Protein AF-A0A1W9WZA9-F1 (afdb_monomer)

Solvent-accessible surface area (backbone atoms only — not comparable to full-atom values): 8908 Å² total; per-residue (Å²): 136,59,70,65,60,46,56,44,70,38,41,65,62,46,29,65,59,50,34,71,49,73,42,34,37,74,93,36,61,73,52,20,53,50,41,26,72,76,67,46,24,46,39,35,29,27,61,55,37,44,54,82,46,71,48,58,26,30,44,38,40,33,43,36,60,58,63,86,88,43,93,63,51,22,38,37,39,34,43,42,34,22,56,59,16,74,48,33,70,61,51,55,54,51,42,69,77,49,41,72,75,48,71,78,44,76,54,49,48,76,47,83,50,97,66,24,40,38,47,36,39,37,46,56,53,74,80,38,71,85,45,95,50,43,61,59,54,50,35,51,51,50,55,55,49,52,50,49,57,46,51,50,52,74,73,42,65,89,57,45,62,48,47,60,132

Sequence (165 aa):
MKMDDCLDSVAAQFTMLFGYPSQGAPKKTLERLKLLVELNSYRMMKQDILSGGGGWSEITLCFDYEKLTGTSTHLAVWYWCDRAHNQYELLRDIFRQKKHIFSIQQGFLFEERPIGLRIIIQKPLTAFEKEPNQLQAIHDWFVKTLKVFRKFANKTPELNWNIPH

Nearest PDB structures (foldseek):
  8b9e-assembly1_A  TM=3.703E-01  e=1.520E-01  Homo sapiens
  5i4n-assembly1_A  TM=3.886E-01  e=1.963E-01  Homo sapiens
  6g3c-assembly2_B  TM=3.215E-01  e=6.602E-01  Homo sapiens

pLDDT: mean 93.65, std 6.95, range [57.53, 98.56]

Secondary structure (DSSP, 8-state):
--HHHHHHHTHHHHHHHH-S-SBS-TT-HHHHHHHHHHHSEEEEEEE--BSS-SS-EEEEEEEE--TTS-SS-EEEEEEEEETTSTTHHHHHHHHHHHTHHHHTSTTEEEEEETTEEEEEEEEEGGGGTT-TTHHHHHHHHHHHHHHHHHHHHHT-GGG-B-S--

Structure (mmCIF, N/CA/C/O backbone):
data_AF-A0A1W9WZA9-F1
#
_entry.id   AF-A0A1W9WZA9-F1
#
loop_
_atom_site.group_PDB
_atom_site.id
_atom_site.type_symbol
_atom_site.label_atom_id
_atom_site.label_alt_id
_atom_site.label_comp_id
_atom_site.label_asym_id
_atom_site.label_entity_id
_atom_site.label_seq_id
_atom_site.pdbx_PDB_ins_code
_atom_site.Cartn_x
_atom_site.Cartn_y
_atom_site.Cartn_z
_atom_site.occupancy
_atom_site.B_iso_or_equiv
_atom_site.auth_seq_id
_atom_site.auth_comp_id
_atom_site.auth_asym_id
_atom_site.auth_atom_id
_atom_site.pdbx_PDB_model_num
ATOM 1 N N . MET A 1 1 ? -11.438 3.083 18.723 1.00 63.56 1 MET A N 1
ATOM 2 C CA . MET A 1 1 ? -10.391 2.247 18.097 1.00 63.56 1 MET A CA 1
ATOM 3 C C . MET A 1 1 ? -9.211 3.140 17.746 1.00 63.56 1 MET A C 1
ATOM 5 O O . MET A 1 1 ? -9.451 4.197 17.172 1.00 63.56 1 MET A O 1
ATOM 9 N N . LYS A 1 2 ? -7.980 2.794 18.137 1.00 86.50 2 LYS A N 1
ATOM 10 C CA . LYS A 1 2 ? -6.802 3.614 17.814 1.00 86.50 2 LYS A CA 1
ATOM 11 C C . LYS A 1 2 ? -6.211 3.145 16.486 1.00 86.50 2 LYS A C 1
ATOM 13 O O . LYS A 1 2 ? -6.060 1.948 16.276 1.00 86.50 2 LYS A O 1
ATOM 18 N N . MET A 1 3 ? -5.888 4.080 15.595 1.00 90.88 3 MET A N 1
ATOM 19 C CA . MET A 1 3 ? -5.322 3.755 14.278 1.00 90.88 3 MET A CA 1
ATOM 20 C C . MET A 1 3 ? -3.967 3.051 14.388 1.00 90.88 3 MET A C 1
ATOM 22 O O . MET A 1 3 ? -3.690 2.161 13.589 1.00 90.88 3 MET A O 1
ATOM 26 N N . ASP A 1 4 ? -3.169 3.399 15.404 1.00 92.69 4 ASP A N 1
ATOM 27 C CA . ASP A 1 4 ? -1.932 2.690 15.741 1.00 92.69 4 ASP A CA 1
ATOM 28 C C . ASP A 1 4 ? -2.178 1.199 15.981 1.00 92.69 4 ASP A C 1
ATOM 30 O O . ASP A 1 4 ? -1.515 0.381 15.354 1.00 92.69 4 ASP A O 1
ATOM 34 N N . ASP A 1 5 ? -3.170 0.843 16.807 1.00 93.00 5 ASP A N 1
ATOM 35 C CA . ASP A 1 5 ? -3.491 -0.557 17.108 1.00 93.00 5 ASP A CA 1
ATOM 36 C C . ASP A 1 5 ? -3.860 -1.321 15.825 1.00 93.00 5 ASP A C 1
ATOM 38 O O . ASP A 1 5 ? -3.426 -2.456 15.627 1.00 93.00 5 ASP A O 1
ATOM 42 N N . CYS A 1 6 ? -4.606 -0.689 14.910 1.00 93.50 6 CYS A N 1
ATOM 43 C CA . CYS A 1 6 ? -4.957 -1.293 13.625 1.00 93.50 6 CYS A CA 1
ATOM 44 C C . CYS A 1 6 ? -3.725 -1.543 12.750 1.00 93.50 6 CYS A C 1
ATOM 46 O O . CYS A 1 6 ? -3.543 -2.660 12.266 1.00 93.50 6 CYS A O 1
ATOM 48 N N . LEU A 1 7 ? -2.878 -0.529 12.540 1.00 94.81 7 LEU A N 1
ATOM 49 C CA . LEU A 1 7 ? -1.710 -0.662 11.662 1.00 94.81 7 LEU A CA 1
ATOM 50 C C . LEU A 1 7 ? -0.645 -1.589 12.262 1.00 94.81 7 LEU A C 1
ATOM 52 O O . LEU A 1 7 ? -0.038 -2.383 11.542 1.00 94.81 7 LEU A O 1
ATOM 56 N N . ASP A 1 8 ? -0.450 -1.533 13.577 1.00 95.44 8 ASP A N 1
ATOM 57 C CA . ASP A 1 8 ? 0.512 -2.381 14.278 1.00 95.44 8 ASP A CA 1
ATOM 58 C C . ASP A 1 8 ? 0.049 -3.841 14.308 1.00 95.44 8 ASP A C 1
ATOM 60 O O . ASP A 1 8 ? 0.883 -4.737 14.162 1.00 95.44 8 ASP A O 1
ATOM 64 N N . SER A 1 9 ? -1.265 -4.099 14.394 1.00 95.44 9 SER A N 1
ATOM 65 C CA . SER A 1 9 ? -1.806 -5.467 14.350 1.00 95.44 9 SER A CA 1
ATOM 66 C C . SER A 1 9 ? -1.476 -6.203 13.047 1.00 95.44 9 SER A C 1
ATOM 68 O O . SER A 1 9 ? -1.283 -7.416 13.059 1.00 95.44 9 SER A O 1
ATOM 70 N N . VAL A 1 10 ? -1.354 -5.485 11.924 1.00 96.75 10 VAL A N 1
ATOM 71 C CA . VAL A 1 10 ? -1.087 -6.074 10.597 1.00 96.75 10 VAL A CA 1
ATOM 72 C C . VAL A 1 10 ? 0.389 -6.032 10.200 1.00 96.75 10 VAL A C 1
ATOM 74 O O . VAL A 1 10 ? 0.768 -6.567 9.156 1.00 96.75 10 VAL A O 1
ATOM 77 N N . ALA A 1 11 ? 1.248 -5.420 11.016 1.00 96.56 11 ALA A N 1
AT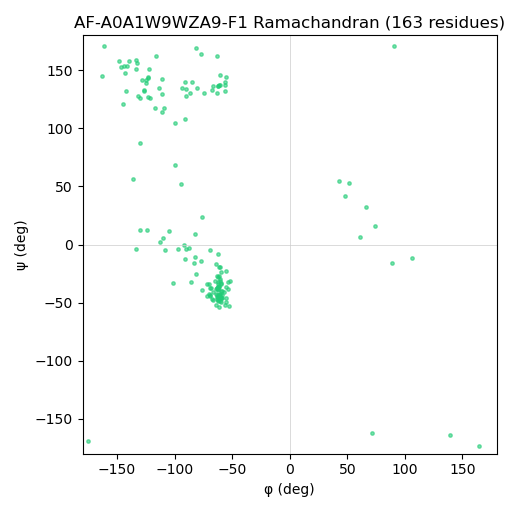OM 78 C CA . ALA A 1 11 ? 2.639 -5.159 10.664 1.00 96.56 11 ALA A CA 1
ATOM 79 C C . ALA A 1 11 ? 3.474 -6.419 10.424 1.00 96.56 11 ALA A C 1
ATOM 81 O O . ALA A 1 11 ? 4.305 -6.441 9.514 1.00 96.56 11 ALA A O 1
ATOM 82 N N . ALA A 1 12 ? 3.240 -7.478 11.203 1.00 97.12 12 ALA A N 1
ATOM 83 C CA . ALA A 1 12 ? 3.916 -8.758 11.007 1.00 97.12 12 ALA A CA 1
ATOM 84 C C . ALA A 1 12 ? 3.565 -9.361 9.638 1.00 97.12 12 ALA A C 1
ATOM 86 O O . ALA A 1 12 ? 4.449 -9.761 8.880 1.00 97.12 12 ALA A O 1
ATOM 87 N N . GLN A 1 13 ? 2.278 -9.344 9.278 1.00 98.25 13 GLN A N 1
ATOM 88 C CA . GLN A 1 13 ? 1.807 -9.843 7.990 1.00 98.25 13 GLN A CA 1
ATOM 89 C C . GLN A 1 13 ? 2.317 -8.985 6.827 1.00 98.25 13 GLN A C 1
ATOM 91 O O . GLN A 1 13 ? 2.717 -9.530 5.799 1.00 98.25 13 GLN A O 1
ATOM 96 N N . PHE A 1 14 ? 2.327 -7.660 6.979 1.00 98.19 14 PHE A N 1
ATOM 97 C CA . PHE A 1 14 ? 2.903 -6.756 5.987 1.00 98.19 14 PHE A CA 1
ATOM 98 C C . PHE A 1 14 ? 4.389 -7.053 5.763 1.00 98.19 14 PHE A C 1
ATOM 100 O O . PHE A 1 14 ? 4.805 -7.262 4.625 1.00 98.19 14 PHE A O 1
ATOM 107 N N . THR A 1 15 ? 5.155 -7.165 6.853 1.00 97.75 15 THR A N 1
ATOM 108 C CA . THR A 1 15 ? 6.596 -7.450 6.822 1.00 97.75 15 THR A CA 1
ATOM 109 C C . THR A 1 15 ? 6.889 -8.772 6.126 1.00 97.75 15 THR A C 1
ATOM 111 O O . THR A 1 15 ? 7.772 -8.837 5.277 1.00 97.75 15 THR A O 1
ATOM 114 N N . MET A 1 16 ? 6.113 -9.815 6.422 1.00 98.06 16 MET A N 1
ATOM 115 C CA . MET A 1 16 ? 6.263 -11.116 5.772 1.00 98.06 16 MET A CA 1
ATOM 116 C C . MET A 1 16 ? 5.981 -11.057 4.262 1.00 98.06 16 MET A C 1
ATOM 118 O O . MET A 1 16 ? 6.645 -11.738 3.489 1.00 98.06 16 MET A O 1
ATOM 122 N N . LEU A 1 17 ? 4.998 -10.261 3.824 1.00 98.25 17 LEU A N 1
ATOM 123 C CA . LEU A 1 17 ? 4.585 -10.216 2.415 1.00 98.25 17 LEU A CA 1
ATOM 124 C C . LEU A 1 17 ? 5.408 -9.248 1.555 1.00 98.25 17 LEU A C 1
ATOM 126 O O . LEU A 1 17 ? 5.573 -9.502 0.361 1.00 98.25 17 LEU A O 1
ATOM 130 N N . PHE A 1 18 ? 5.882 -8.142 2.127 1.00 97.94 18 PHE A N 1
ATOM 131 C CA . PHE A 1 18 ? 6.473 -7.025 1.379 1.00 97.94 18 PHE A CA 1
ATOM 132 C C . PHE A 1 18 ? 7.796 -6.510 1.957 1.00 97.94 18 PHE A C 1
ATOM 134 O O . PHE A 1 18 ? 8.445 -5.673 1.335 1.00 97.94 18 PHE A O 1
ATOM 141 N N . GLY A 1 19 ? 8.241 -7.040 3.097 1.00 97.38 19 GLY A N 1
ATOM 142 C CA . GLY A 1 19 ? 9.421 -6.562 3.813 1.00 97.38 19 GLY A CA 1
ATOM 143 C C . GLY A 1 19 ? 9.081 -5.481 4.838 1.00 97.38 19 GLY A C 1
ATOM 144 O O . GLY A 1 19 ? 7.950 -4.997 4.917 1.00 97.38 19 GLY A O 1
ATOM 145 N N . TYR A 1 20 ? 10.065 -5.129 5.667 1.00 96.38 20 TYR A N 1
ATOM 146 C CA . TYR A 1 20 ? 9.857 -4.178 6.759 1.00 96.38 20 TYR A CA 1
ATOM 147 C C . TYR A 1 20 ? 9.451 -2.793 6.216 1.00 96.38 20 TYR A C 1
ATOM 149 O O . TYR A 1 20 ? 10.066 -2.340 5.247 1.00 96.38 20 TYR A O 1
ATOM 157 N N . PRO A 1 21 ? 8.452 -2.111 6.809 1.00 96.69 21 PRO A N 1
ATOM 158 C CA . PRO A 1 21 ? 8.046 -0.778 6.371 1.00 96.69 21 PRO A CA 1
ATOM 159 C C . PRO A 1 21 ? 9.218 0.205 6.386 1.00 96.69 21 PRO A C 1
ATOM 161 O O . PRO A 1 21 ? 9.938 0.299 7.379 1.00 96.69 21 PRO A O 1
ATOM 164 N N . SER A 1 22 ? 9.390 0.961 5.304 1.00 95.31 22 SER A N 1
ATOM 165 C CA . SER A 1 22 ? 10.402 2.019 5.238 1.00 95.31 22 SER A CA 1
ATOM 166 C C . SER A 1 22 ? 9.930 3.309 5.907 1.00 95.31 22 SER A C 1
ATOM 168 O O . SER A 1 22 ? 10.765 4.078 6.369 1.00 95.31 22 SER A O 1
ATOM 170 N N . GLN A 1 23 ? 8.612 3.534 5.988 1.00 93.69 23 GLN A N 1
ATOM 171 C CA . GLN A 1 23 ? 8.013 4.653 6.718 1.00 93.69 23 GLN A CA 1
ATOM 172 C C . GLN A 1 23 ? 6.696 4.244 7.387 1.00 93.69 23 GLN A C 1
ATOM 174 O O . GLN A 1 23 ? 5.989 3.334 6.937 1.00 93.69 23 GLN A O 1
ATOM 179 N N . GLY A 1 24 ? 6.346 4.942 8.465 1.00 91.62 24 GLY A N 1
ATOM 180 C CA . GLY A 1 24 ? 5.156 4.663 9.262 1.00 91.62 24 GLY A CA 1
ATOM 181 C C . GLY A 1 24 ? 5.248 3.315 9.975 1.00 91.62 24 GLY A C 1
ATOM 182 O O . GLY A 1 24 ? 4.235 2.626 10.140 1.00 91.62 24 GLY A O 1
ATOM 183 N N . ALA A 1 25 ? 6.465 2.917 10.355 1.00 91.88 25 ALA A N 1
ATOM 184 C CA . ALA A 1 25 ? 6.742 1.616 10.952 1.00 91.88 25 ALA A CA 1
ATOM 185 C C . ALA A 1 25 ? 6.023 1.431 12.310 1.00 91.88 25 ALA A C 1
ATOM 187 O O . ALA A 1 25 ? 5.584 2.407 12.931 1.00 91.88 25 ALA A O 1
ATOM 188 N N . PRO A 1 26 ? 5.882 0.187 12.803 1.00 91.19 26 PRO A N 1
ATOM 189 C CA . PRO A 1 26 ? 5.169 -0.085 14.047 1.00 91.19 26 PRO A CA 1
ATOM 190 C C . PRO A 1 26 ? 5.738 0.690 15.227 1.00 91.19 26 PRO A C 1
ATOM 192 O O . PRO A 1 26 ? 6.958 0.824 15.354 1.00 91.19 26 PRO A O 1
ATOM 195 N N . LYS A 1 27 ? 4.858 1.195 16.099 1.00 88.75 27 LYS A N 1
ATOM 196 C CA . LYS A 1 27 ? 5.222 2.042 17.251 1.00 88.75 27 LYS A CA 1
ATOM 197 C C . LYS A 1 27 ? 5.915 3.375 16.895 1.00 88.75 27 LYS A C 1
ATOM 199 O O . LYS A 1 27 ? 6.340 4.093 17.800 1.00 88.75 27 LYS A O 1
ATOM 204 N N . LYS A 1 28 ? 6.029 3.755 15.612 1.00 90.88 28 LYS A N 1
ATOM 205 C CA . LYS A 1 28 ? 6.560 5.061 15.158 1.00 90.88 28 LYS A CA 1
ATOM 206 C C . LYS A 1 28 ? 5.435 6.076 14.916 1.00 90.88 28 LYS A C 1
ATOM 208 O O . LYS A 1 28 ? 5.369 6.717 13.871 1.00 90.88 28 LYS A O 1
ATOM 213 N N . THR A 1 29 ? 4.560 6.268 15.902 1.00 89.31 29 THR A N 1
ATOM 214 C CA . T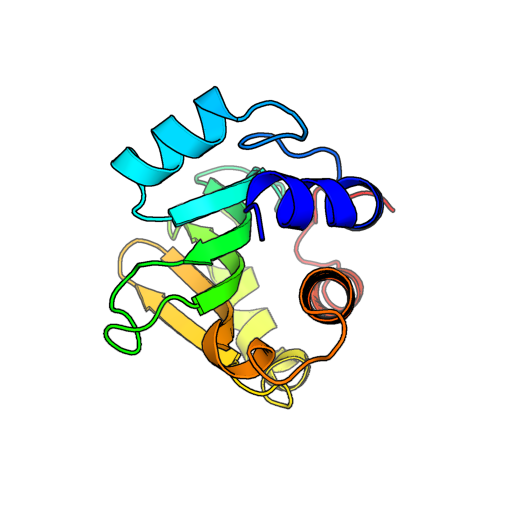HR A 1 29 ? 3.375 7.142 15.798 1.00 89.31 29 THR A CA 1
ATOM 215 C C . THR A 1 29 ? 3.703 8.567 15.338 1.00 89.31 29 THR A C 1
ATOM 217 O O . THR A 1 29 ? 2.979 9.125 14.520 1.00 89.31 29 THR A O 1
ATOM 220 N N . LEU A 1 30 ? 4.819 9.151 15.792 1.00 92.56 30 LEU A N 1
ATOM 221 C CA . LEU A 1 30 ? 5.234 10.497 15.369 1.00 92.56 30 LEU A CA 1
ATOM 222 C C . LEU A 1 30 ? 5.506 10.595 13.862 1.00 92.56 30 LEU A C 1
ATOM 224 O O . LEU A 1 30 ? 5.201 11.616 13.257 1.00 92.56 30 LEU A O 1
ATOM 228 N N . GLU A 1 31 ? 6.063 9.550 13.252 1.00 92.50 31 GLU A N 1
ATOM 229 C CA . GLU A 1 31 ? 6.290 9.516 11.805 1.00 92.50 31 GLU A CA 1
ATOM 230 C C . GLU A 1 31 ? 4.959 9.433 11.054 1.00 92.50 31 GLU A C 1
ATOM 232 O O . GLU A 1 31 ? 4.720 10.203 10.130 1.00 92.50 31 GLU A O 1
ATOM 237 N N . ARG A 1 32 ? 4.035 8.587 11.522 1.00 91.69 32 ARG A N 1
ATOM 238 C CA . ARG A 1 32 ? 2.688 8.481 10.940 1.00 91.69 32 ARG A CA 1
ATOM 239 C C . ARG A 1 32 ? 1.900 9.788 11.032 1.00 91.69 32 ARG A C 1
ATOM 241 O O . ARG A 1 32 ? 1.163 10.116 10.109 1.00 91.69 32 ARG A O 1
ATOM 248 N N . LEU A 1 33 ? 2.066 10.546 12.118 1.00 92.19 33 LEU A N 1
ATOM 249 C CA . LEU A 1 33 ? 1.456 11.871 12.272 1.00 92.19 33 LEU A CA 1
ATOM 250 C C . LEU A 1 33 ? 2.051 12.907 11.310 1.00 92.19 33 LEU A C 1
ATOM 252 O O . LEU A 1 33 ? 1.302 13.724 10.783 1.00 92.19 33 LEU A O 1
ATOM 256 N N . LYS A 1 34 ? 3.362 12.867 11.040 1.00 91.88 34 LYS A N 1
ATOM 257 C CA . LYS A 1 34 ? 3.974 13.725 10.010 1.00 91.88 34 LYS A CA 1
ATOM 258 C C . LYS A 1 34 ? 3.397 13.415 8.629 1.00 91.88 34 LYS A C 1
ATOM 260 O O . LYS A 1 34 ? 2.911 14.318 7.957 1.00 91.88 34 LYS A O 1
ATOM 265 N N . LEU A 1 35 ? 3.332 12.132 8.269 1.00 87.75 35 LEU A N 1
ATOM 266 C CA . LEU A 1 35 ? 2.745 11.681 7.003 1.00 87.75 35 LEU A CA 1
ATOM 267 C C . LEU A 1 35 ? 1.255 12.027 6.883 1.00 87.75 35 LEU A C 1
ATOM 269 O O . LEU A 1 35 ? 0.784 12.315 5.787 1.00 87.75 35 LEU A O 1
ATOM 273 N N . LEU A 1 36 ? 0.513 12.041 7.995 1.00 89.50 36 LEU A N 1
ATOM 274 C CA . LEU A 1 36 ? -0.875 12.504 8.010 1.00 89.50 36 LEU A CA 1
ATOM 275 C C . LEU A 1 36 ? -0.991 13.964 7.570 1.00 89.50 36 LEU A C 1
ATOM 277 O O . LEU A 1 36 ? -1.879 14.281 6.785 1.00 89.50 36 LEU A O 1
ATOM 281 N N . VAL A 1 37 ? -0.096 14.831 8.042 1.00 88.00 37 VAL A N 1
ATOM 282 C CA . VAL A 1 37 ? -0.078 16.250 7.658 1.00 88.00 37 VAL A CA 1
ATOM 283 C C . VAL A 1 37 ? 0.371 16.424 6.207 1.00 88.00 37 VAL A C 1
ATOM 285 O O . VAL A 1 37 ? -0.224 17.209 5.475 1.00 88.00 37 VAL A O 1
ATOM 288 N N . GLU A 1 38 ? 1.394 15.685 5.783 1.00 88.38 38 GLU A N 1
ATOM 289 C CA . GLU A 1 38 ? 2.002 15.831 4.454 1.00 88.38 38 GLU A CA 1
ATOM 290 C C . GLU A 1 38 ? 1.154 15.219 3.334 1.00 88.38 38 GLU A C 1
ATOM 292 O O . GLU A 1 38 ? 1.058 15.776 2.243 1.00 88.38 38 GLU A O 1
ATOM 297 N N . LEU A 1 39 ? 0.541 14.066 3.600 1.00 86.38 39 LEU A N 1
ATOM 298 C CA . LEU A 1 39 ? -0.073 13.204 2.588 1.00 86.38 39 LEU A CA 1
ATOM 299 C C . LEU A 1 39 ? -1.549 12.914 2.877 1.00 86.38 39 LEU A C 1
ATOM 301 O O . LEU A 1 39 ? -2.108 11.974 2.313 1.00 86.38 39 LEU A O 1
ATOM 305 N N . ASN A 1 40 ? -2.156 13.653 3.811 1.00 89.81 40 ASN A N 1
ATOM 306 C CA . ASN A 1 40 ? -3.565 13.544 4.197 1.00 89.81 40 ASN A CA 1
ATOM 307 C C . ASN A 1 40 ? -4.025 12.094 4.451 1.00 89.81 40 ASN A C 1
ATOM 309 O O . ASN A 1 40 ? -5.091 11.656 4.018 1.00 89.81 40 ASN A O 1
ATOM 313 N N . SER A 1 41 ? -3.181 11.309 5.121 1.00 91.31 41 SER A N 1
ATOM 314 C CA . SER A 1 41 ? -3.458 9.895 5.401 1.00 91.31 41 SER A CA 1
ATOM 315 C C . SER A 1 41 ? -2.562 9.349 6.506 1.00 91.31 41 SER A C 1
ATOM 317 O O . SER A 1 41 ? -1.383 9.685 6.616 1.00 91.31 41 SER A O 1
ATOM 319 N N . TYR A 1 42 ? -3.116 8.449 7.303 1.00 94.50 42 TYR A N 1
ATOM 320 C CA . TYR A 1 42 ? -2.399 7.798 8.386 1.00 94.50 42 TYR A CA 1
ATOM 321 C C . TYR A 1 42 ? -1.938 6.414 7.924 1.00 94.50 42 TYR A C 1
ATOM 323 O O . TYR A 1 42 ? -2.762 5.508 7.776 1.00 94.50 42 TYR A O 1
ATOM 331 N N . ARG A 1 43 ? -0.642 6.260 7.616 1.00 95.44 43 ARG A N 1
ATOM 332 C CA . ARG A 1 43 ? -0.149 5.165 6.760 1.00 95.44 43 ARG A CA 1
ATOM 333 C C . ARG A 1 43 ? 1.081 4.423 7.286 1.00 95.44 43 ARG A C 1
ATOM 335 O O . ARG A 1 43 ? 1.861 4.959 8.067 1.00 95.44 43 ARG A O 1
ATOM 342 N N . MET A 1 44 ? 1.251 3.203 6.787 1.00 96.81 44 MET A N 1
ATOM 343 C CA . MET A 1 44 ? 2.468 2.393 6.845 1.00 96.81 44 MET A CA 1
ATOM 344 C C . MET A 1 44 ? 2.813 1.964 5.414 1.00 96.81 44 MET A C 1
ATOM 346 O O . MET A 1 44 ? 1.928 1.510 4.684 1.00 96.81 44 MET A O 1
ATOM 350 N N . MET A 1 45 ? 4.071 2.124 5.001 1.00 96.69 45 MET A N 1
ATOM 351 C CA . MET A 1 45 ? 4.478 1.886 3.612 1.00 96.69 45 MET A CA 1
ATOM 352 C C . MET A 1 45 ? 5.851 1.227 3.494 1.00 96.69 45 MET A C 1
ATOM 354 O O . MET A 1 45 ? 6.728 1.410 4.342 1.00 96.69 45 MET A O 1
ATOM 358 N N . LYS A 1 46 ? 6.049 0.501 2.395 1.00 97.44 46 LYS A N 1
ATOM 359 C CA . LYS A 1 46 ? 7.357 0.050 1.912 1.00 97.44 46 LYS A CA 1
ATOM 360 C C . LYS A 1 46 ? 7.592 0.694 0.555 1.00 97.44 46 LYS A C 1
ATOM 362 O O . LYS A 1 46 ? 6.847 0.432 -0.386 1.00 97.44 46 LYS A O 1
ATOM 367 N N . GLN A 1 47 ? 8.630 1.516 0.480 1.00 96.19 47 GLN A N 1
ATOM 368 C CA . GLN A 1 47 ? 9.144 2.097 -0.760 1.00 96.19 47 GLN A CA 1
ATOM 369 C C . GLN A 1 47 ? 10.043 1.092 -1.491 1.00 96.19 47 GLN A C 1
ATOM 371 O O . GLN A 1 47 ? 10.404 0.060 -0.927 1.00 96.19 47 GLN A O 1
ATOM 376 N N . ASP A 1 48 ? 10.408 1.387 -2.732 1.00 95.12 48 ASP A N 1
ATOM 377 C CA . ASP A 1 48 ? 11.276 0.582 -3.593 1.00 95.12 48 ASP A CA 1
ATOM 378 C C . ASP A 1 48 ? 10.814 -0.874 -3.678 1.00 95.12 48 ASP A C 1
ATOM 380 O O . ASP A 1 48 ? 11.565 -1.795 -3.356 1.00 95.12 48 ASP A O 1
ATOM 384 N N . ILE A 1 49 ? 9.543 -1.088 -4.028 1.00 97.12 49 ILE A N 1
ATOM 385 C CA . ILE A 1 49 ? 8.976 -2.434 -4.236 1.00 97.12 49 ILE A CA 1
ATOM 386 C C . ILE A 1 49 ? 9.262 -2.990 -5.633 1.00 97.12 49 ILE A C 1
ATOM 388 O O . ILE A 1 49 ? 9.123 -4.193 -5.844 1.00 97.12 49 ILE A O 1
ATOM 392 N N . LEU A 1 50 ? 9.661 -2.134 -6.574 1.00 96.94 50 LEU A N 1
ATOM 393 C CA . LEU A 1 50 ? 10.132 -2.492 -7.907 1.00 96.94 50 LEU A CA 1
ATOM 394 C C . LEU A 1 50 ? 11.614 -2.136 -8.016 1.00 96.94 50 LEU A C 1
ATOM 396 O O . LEU A 1 50 ? 12.026 -1.044 -7.631 1.00 96.94 50 LEU A O 1
ATOM 400 N N . SER A 1 51 ? 12.418 -3.045 -8.561 1.00 92.38 51 SER A N 1
ATOM 401 C CA . SER A 1 51 ? 13.847 -2.795 -8.790 1.00 92.38 51 SER A CA 1
ATOM 402 C C . SER A 1 51 ? 14.070 -1.911 -10.028 1.00 92.38 51 SER A C 1
ATOM 404 O O . SER A 1 51 ? 13.190 -1.772 -10.871 1.00 92.38 51 SER A O 1
ATOM 406 N N . GLY A 1 52 ? 15.258 -1.331 -10.196 1.00 82.44 52 GLY A N 1
ATOM 407 C CA . GLY A 1 52 ? 15.651 -0.661 -11.447 1.00 82.44 52 GLY A CA 1
ATOM 408 C C . GLY A 1 52 ? 15.675 0.870 -11.418 1.00 82.44 52 GLY A C 1
ATOM 409 O O . GLY A 1 52 ? 16.270 1.454 -12.318 1.00 82.44 52 GLY A O 1
ATOM 41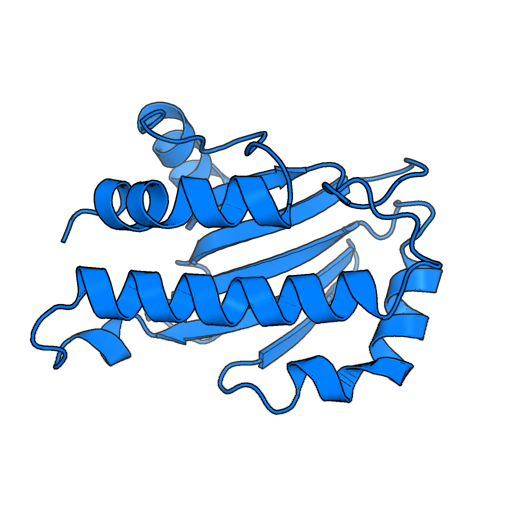0 N N . GLY A 1 53 ? 15.129 1.520 -10.386 1.00 86.12 53 GLY A N 1
ATOM 411 C CA . GLY A 1 53 ? 15.305 2.959 -10.136 1.00 86.12 53 GLY A CA 1
ATOM 412 C C . GLY A 1 53 ? 14.578 3.897 -11.114 1.00 86.12 53 GLY A C 1
ATOM 413 O O . GLY A 1 53 ? 13.643 3.500 -11.810 1.00 86.12 53 GLY A O 1
ATOM 414 N N . GLY A 1 54 ? 15.001 5.167 -11.138 1.00 86.31 54 GLY A N 1
ATOM 415 C CA . GLY A 1 54 ? 14.444 6.236 -11.990 1.00 86.31 54 GLY A CA 1
ATOM 416 C C . GLY A 1 54 ? 13.262 7.007 -11.382 1.00 86.31 54 GLY A C 1
ATOM 417 O O . GLY A 1 54 ? 12.959 8.112 -11.818 1.00 86.31 54 GLY A O 1
ATOM 418 N N . GLY A 1 55 ? 12.634 6.474 -10.334 1.00 91.56 55 GLY A N 1
ATOM 419 C CA . GLY A 1 55 ? 11.516 7.098 -9.62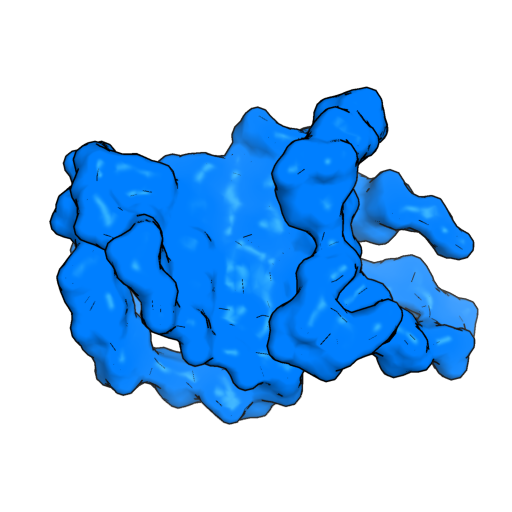7 1.00 91.56 55 GLY A CA 1
ATOM 420 C C . GLY A 1 55 ? 11.101 6.273 -8.412 1.00 91.56 55 GLY A C 1
ATOM 421 O O . GLY A 1 55 ? 11.794 5.325 -8.041 1.00 91.56 55 GLY A O 1
ATOM 422 N N . TRP A 1 56 ? 9.964 6.610 -7.809 1.00 93.69 56 TRP A N 1
ATOM 423 C CA . TRP A 1 56 ? 9.435 5.944 -6.621 1.00 93.69 56 TRP A CA 1
ATOM 424 C C . TRP A 1 56 ? 8.448 4.825 -6.990 1.00 93.69 56 TRP A C 1
ATOM 426 O O . TRP A 1 56 ? 7.561 4.991 -7.828 1.00 93.69 56 TRP A O 1
ATOM 436 N N . SER A 1 57 ? 8.579 3.663 -6.348 1.00 97.25 57 SER A N 1
ATOM 437 C CA . SER A 1 57 ? 7.517 2.656 -6.244 1.00 97.25 57 SER A CA 1
ATOM 438 C C . SER A 1 57 ? 7.203 2.319 -4.781 1.00 97.25 57 SER A C 1
ATOM 440 O O . SER A 1 57 ? 8.111 2.258 -3.957 1.00 97.25 57 SER A O 1
ATOM 442 N N . GLU A 1 58 ? 5.942 2.080 -4.420 1.00 97.44 58 GLU A N 1
ATOM 443 C CA . GLU A 1 58 ? 5.582 1.678 -3.047 1.00 97.44 58 GLU A CA 1
ATOM 444 C C . GLU A 1 58 ? 4.366 0.760 -2.962 1.00 97.44 58 GLU A C 1
ATOM 446 O O . GLU A 1 58 ? 3.504 0.752 -3.843 1.00 97.44 58 GLU A O 1
ATOM 451 N N . ILE A 1 59 ? 4.289 0.021 -1.853 1.00 98.50 59 ILE A N 1
ATOM 452 C CA . ILE A 1 59 ? 3.051 -0.542 -1.311 1.00 98.50 59 ILE A CA 1
ATOM 453 C C . ILE A 1 59 ? 2.715 0.186 -0.014 1.00 98.50 59 ILE A C 1
ATOM 455 O O . ILE A 1 59 ? 3.544 0.267 0.897 1.00 98.50 59 ILE A O 1
ATOM 459 N N . THR A 1 60 ? 1.478 0.653 0.085 1.00 97.81 60 THR A N 1
ATOM 460 C CA . THR A 1 60 ? 0.985 1.408 1.237 1.00 97.81 60 THR A CA 1
ATOM 461 C C . THR A 1 60 ? -0.298 0.789 1.753 1.00 97.81 60 THR A C 1
ATOM 463 O O . THR A 1 60 ? -1.145 0.364 0.969 1.00 97.81 60 THR A O 1
ATOM 466 N N . LEU A 1 61 ? -0.450 0.763 3.076 1.00 97.00 61 LEU A N 1
ATOM 467 C CA . LEU A 1 61 ? -1.726 0.546 3.749 1.00 97.00 61 LEU A CA 1
ATOM 468 C C . LEU A 1 61 ? -2.005 1.699 4.707 1.00 97.00 61 LEU A C 1
ATOM 470 O O . LEU A 1 61 ? -1.094 2.188 5.383 1.00 97.00 61 LEU A O 1
ATOM 474 N N . CYS A 1 62 ? -3.247 2.166 4.755 1.00 95.69 62 CYS A N 1
ATOM 475 C CA . CYS A 1 62 ? -3.556 3.376 5.504 1.00 95.69 62 CYS A CA 1
ATOM 476 C C . CYS A 1 62 ? -5.036 3.546 5.847 1.00 95.69 62 CYS A C 1
ATOM 478 O O . CYS A 1 62 ? -5.916 2.845 5.338 1.00 95.69 62 CYS A O 1
ATOM 480 N N . PHE A 1 63 ? -5.270 4.550 6.689 1.00 95.00 63 PHE A N 1
ATOM 481 C CA . PHE A 1 63 ? -6.503 5.320 6.720 1.00 95.00 63 PHE A CA 1
ATOM 482 C C . PHE A 1 63 ? -6.314 6.522 5.792 1.00 95.00 63 PHE A C 1
ATOM 484 O O . PHE A 1 6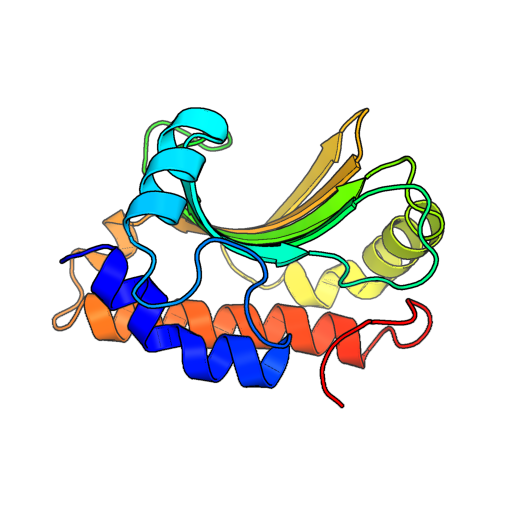3 ? -5.526 7.424 6.086 1.00 95.00 63 PHE A O 1
ATOM 491 N N . ASP A 1 64 ? -6.988 6.491 4.651 1.00 91.44 64 ASP A N 1
ATOM 492 C CA . ASP A 1 64 ? -6.967 7.529 3.634 1.00 91.44 64 ASP A CA 1
ATOM 493 C C . ASP A 1 64 ? -8.081 8.550 3.900 1.00 91.44 64 ASP A C 1
ATOM 495 O O . ASP A 1 64 ? -9.251 8.181 4.072 1.00 91.44 64 ASP A O 1
ATOM 499 N N . TYR A 1 65 ? -7.708 9.829 3.942 1.00 86.88 65 TYR A N 1
ATOM 500 C CA . TYR A 1 65 ? -8.636 10.957 4.055 1.00 86.88 65 TYR A CA 1
ATOM 501 C C . TYR A 1 65 ? -8.700 11.762 2.755 1.00 86.88 65 TYR A C 1
ATOM 503 O O . TYR A 1 65 ? -9.324 12.830 2.716 1.00 86.88 65 TYR A O 1
ATOM 511 N N . GLU A 1 66 ? -8.036 11.302 1.689 1.00 73.31 66 GLU A N 1
ATOM 512 C CA . GLU A 1 66 ? -8.165 11.905 0.372 1.00 73.31 66 GLU A CA 1
ATOM 513 C C . GLU A 1 66 ? -9.614 11.829 -0.117 1.00 73.31 66 GLU A C 1
ATOM 515 O O . GLU A 1 66 ? -10.288 10.802 -0.045 1.00 73.31 66 GLU A O 1
ATOM 520 N N . LYS A 1 67 ? -10.092 12.933 -0.700 1.00 64.69 67 LYS A N 1
ATOM 521 C CA . LYS A 1 67 ? -11.460 13.044 -1.222 1.00 64.69 67 LYS A CA 1
ATOM 522 C C . LYS A 1 67 ? -11.667 12.328 -2.561 1.00 64.69 67 LYS A C 1
ATOM 524 O O . LYS A 1 67 ? -12.567 12.704 -3.309 1.00 64.69 67 LYS A O 1
ATOM 529 N N . LEU A 1 68 ? -10.854 11.323 -2.897 1.00 61.25 68 LEU A N 1
ATOM 530 C CA . LEU A 1 68 ? -10.922 10.661 -4.207 1.00 61.25 68 LEU A CA 1
ATOM 531 C C . LEU A 1 68 ? -12.277 10.016 -4.473 1.00 61.25 68 LEU A C 1
ATOM 533 O O . LEU A 1 68 ? -12.719 9.962 -5.616 1.00 61.25 68 LEU A O 1
ATOM 537 N N . THR A 1 69 ? -12.958 9.572 -3.417 1.00 57.53 69 THR A N 1
ATOM 538 C CA . THR A 1 69 ? -14.265 8.913 -3.531 1.00 57.53 69 THR A CA 1
ATOM 539 C C . THR A 1 69 ? -15.336 9.475 -2.597 1.00 57.53 69 THR A C 1
ATOM 541 O O . THR A 1 69 ? -16.409 8.889 -2.473 1.00 57.53 69 THR A O 1
ATOM 544 N N . GLY A 1 70 ? -15.091 10.633 -1.973 1.00 65.62 70 GLY A N 1
ATOM 545 C CA . GLY A 1 70 ? -16.069 11.318 -1.125 1.00 65.62 70 GLY A CA 1
ATOM 546 C C . GLY A 1 70 ? -15.470 11.918 0.144 1.00 65.62 70 GLY A C 1
ATOM 547 O O . GLY A 1 70 ? -14.266 12.107 0.256 1.00 65.62 70 GLY A O 1
ATOM 548 N N . THR A 1 71 ? -16.329 12.251 1.106 1.00 72.06 71 THR A N 1
ATOM 549 C CA 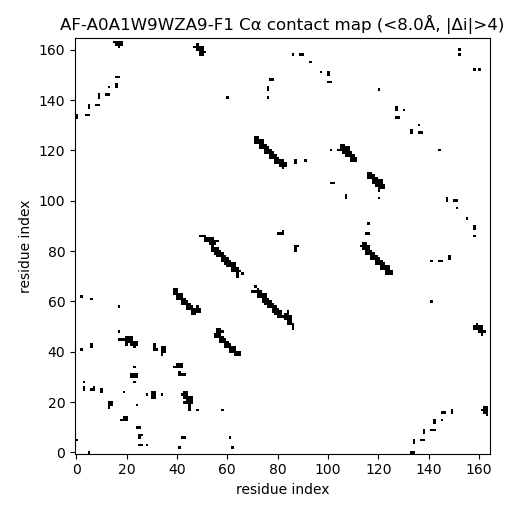. THR A 1 71 ? -15.938 12.846 2.397 1.00 72.06 71 THR A CA 1
ATOM 550 C C . THR A 1 71 ? -15.657 11.815 3.491 1.00 72.06 71 THR A C 1
ATOM 552 O O . THR A 1 71 ? -15.278 12.193 4.597 1.00 72.06 71 THR A O 1
ATOM 555 N N . SER A 1 72 ? -15.859 10.525 3.215 1.00 80.94 72 SER A N 1
ATOM 556 C CA . SER A 1 72 ? -15.657 9.450 4.182 1.00 80.94 72 SER A CA 1
ATOM 557 C C . SER A 1 72 ? -14.202 8.988 4.232 1.00 80.94 72 SER A C 1
ATOM 559 O O . SER A 1 72 ? -13.548 8.811 3.205 1.00 80.94 72 SER A O 1
ATOM 561 N N . THR A 1 73 ? -13.716 8.717 5.444 1.00 90.06 73 THR A N 1
ATOM 562 C CA . THR A 1 73 ? -12.436 8.037 5.665 1.00 90.06 73 THR A CA 1
ATOM 563 C C . THR A 1 73 ? -12.494 6.624 5.099 1.00 90.06 73 THR A C 1
ATOM 565 O O . THR A 1 73 ? -13.413 5.856 5.414 1.00 90.06 73 THR A O 1
ATOM 568 N N . HIS A 1 74 ? -11.493 6.259 4.307 1.00 93.62 74 HIS A N 1
ATOM 569 C CA . HIS A 1 74 ? -11.360 4.922 3.745 1.00 93.62 74 HIS A CA 1
ATOM 570 C C . HIS A 1 74 ? -10.171 4.197 4.360 1.00 93.62 74 HIS A C 1
ATOM 572 O O . HIS A 1 74 ? -9.124 4.777 4.612 1.00 93.62 74 HIS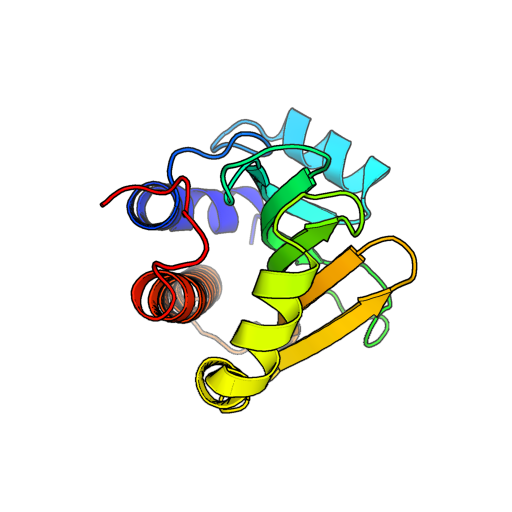 A O 1
ATOM 578 N N . LEU A 1 75 ? -10.321 2.900 4.581 1.00 95.69 75 LEU A N 1
ATOM 579 C CA . LEU A 1 75 ? -9.177 2.009 4.689 1.00 95.69 75 LEU A CA 1
ATOM 580 C C . LEU A 1 75 ? -8.733 1.684 3.268 1.00 95.69 75 LEU A C 1
ATOM 582 O O . LEU A 1 75 ? -9.581 1.386 2.423 1.00 95.69 75 LEU A O 1
ATOM 586 N N . ALA A 1 76 ? -7.435 1.732 2.995 1.00 96.19 76 ALA A N 1
ATOM 587 C CA . ALA A 1 76 ? -6.922 1.504 1.653 1.00 96.19 76 ALA A CA 1
ATOM 588 C C . ALA A 1 76 ? -5.603 0.735 1.670 1.00 96.19 76 ALA A C 1
ATOM 590 O O . ALA A 1 76 ? -4.788 0.877 2.582 1.00 96.19 76 ALA A O 1
ATOM 591 N N . VAL A 1 77 ? -5.408 -0.077 0.633 1.00 98.25 77 VAL A N 1
ATOM 592 C CA . VAL A 1 77 ? -4.123 -0.670 0.264 1.00 98.25 77 VAL A CA 1
ATOM 593 C C . VAL A 1 77 ? -3.867 -0.324 -1.193 1.00 98.25 77 VAL A C 1
ATOM 595 O O . VAL A 1 77 ? -4.767 -0.491 -2.023 1.00 98.25 77 VAL A O 1
ATOM 598 N N . TRP A 1 78 ? -2.667 0.147 -1.524 1.00 97.50 78 TRP A N 1
ATOM 599 C CA . TRP A 1 78 ? -2.328 0.445 -2.911 1.00 97.50 78 TRP A CA 1
ATOM 600 C C . TRP A 1 78 ? -0.877 0.193 -3.269 1.00 97.50 78 TRP A C 1
ATOM 602 O O . TRP A 1 78 ? 0.014 0.339 -2.436 1.00 97.50 78 TRP A O 1
ATOM 612 N N . TYR A 1 79 ? -0.668 -0.097 -4.553 1.00 98.19 79 TYR A N 1
ATOM 613 C CA . TYR A 1 79 ? 0.606 0.112 -5.220 1.00 98.19 79 TYR A CA 1
ATOM 614 C C . TYR A 1 79 ? 0.636 1.503 -5.836 1.00 98.19 79 TYR A C 1
ATOM 616 O O . TYR A 1 79 ? -0.358 1.933 -6.428 1.00 98.19 79 TYR A O 1
ATOM 624 N N . TRP A 1 80 ? 1.785 2.161 -5.742 1.00 97.19 80 TRP A N 1
ATOM 625 C CA . TRP A 1 80 ? 2.120 3.363 -6.497 1.00 97.19 80 TRP A CA 1
ATOM 626 C C . TRP A 1 80 ? 3.397 3.130 -7.300 1.00 97.19 80 TRP A C 1
ATOM 628 O O . TRP A 1 80 ? 4.312 2.443 -6.840 1.00 97.19 80 TRP A O 1
ATOM 638 N N . CYS A 1 81 ? 3.453 3.706 -8.497 1.00 97.81 81 CYS A N 1
ATOM 639 C CA . CYS A 1 81 ? 4.658 3.758 -9.309 1.00 97.81 81 CYS A CA 1
ATOM 640 C C . CYS A 1 81 ? 4.698 5.079 -10.076 1.00 97.81 81 CYS A C 1
ATOM 642 O O . CYS A 1 81 ? 3.793 5.372 -10.864 1.00 97.81 81 CYS A O 1
ATOM 644 N N . ASP A 1 82 ? 5.751 5.858 -9.842 1.00 97.06 82 ASP A N 1
ATOM 645 C CA . ASP A 1 82 ? 6.020 7.091 -10.567 1.00 97.06 82 ASP A CA 1
ATOM 646 C C . ASP A 1 82 ? 6.206 6.818 -12.051 1.00 97.06 82 ASP A C 1
ATOM 648 O O . ASP A 1 82 ? 6.830 5.836 -12.455 1.00 97.06 82 ASP A O 1
ATOM 652 N N . ARG A 1 83 ? 5.773 7.771 -12.872 1.00 97.00 83 ARG A N 1
ATOM 653 C CA . ARG A 1 83 ? 5.985 7.726 -14.319 1.00 97.00 83 ARG A CA 1
ATOM 654 C C . ARG A 1 83 ? 7.465 7.730 -14.710 1.00 97.00 83 ARG A C 1
ATOM 656 O O . ARG A 1 83 ? 7.814 7.210 -15.763 1.00 97.00 83 ARG A O 1
ATOM 663 N N . ALA A 1 84 ? 8.323 8.305 -13.868 1.00 96.81 84 ALA A N 1
ATOM 664 C CA . ALA A 1 84 ? 9.770 8.326 -14.069 1.00 96.81 84 ALA A CA 1
ATOM 665 C C . ALA A 1 84 ? 10.453 6.986 -13.729 1.00 96.81 84 ALA A C 1
ATOM 667 O O . ALA A 1 84 ? 11.602 6.772 -14.107 1.00 96.81 84 ALA A O 1
ATOM 668 N N . HIS A 1 85 ? 9.769 6.067 -13.037 1.00 97.75 85 HIS A N 1
ATOM 669 C CA . HIS A 1 85 ? 10.347 4.774 -12.692 1.00 97.75 85 HIS A CA 1
ATOM 670 C C . HIS A 1 85 ? 10.586 3.937 -13.952 1.00 97.75 85 HIS A C 1
ATOM 672 O O . HIS A 1 85 ? 9.690 3.765 -14.780 1.00 97.75 85 HIS A O 1
ATOM 678 N N . ASN A 1 86 ? 11.747 3.288 -14.040 1.00 96.81 86 ASN A N 1
ATOM 679 C CA . ASN A 1 86 ? 12.164 2.494 -15.207 1.00 96.81 86 ASN A CA 1
ATOM 680 C C . ASN A 1 86 ? 11.255 1.288 -15.520 1.00 96.81 86 ASN A C 1
ATOM 682 O O . ASN A 1 86 ? 11.408 0.640 -16.549 1.00 96.81 86 ASN A O 1
ATOM 686 N N . GLN A 1 87 ? 10.304 0.981 -14.636 1.00 96.62 87 GLN A N 1
ATOM 687 C CA . GLN A 1 87 ? 9.361 -0.130 -14.768 1.00 96.62 87 GLN A CA 1
ATOM 688 C C . GLN A 1 87 ? 7.916 0.336 -14.976 1.00 96.62 87 GLN A C 1
ATOM 690 O O . GLN A 1 87 ? 7.021 -0.499 -15.063 1.00 96.62 87 GLN A O 1
ATOM 695 N N . TYR A 1 88 ? 7.670 1.646 -15.061 1.00 97.31 88 TYR A N 1
ATOM 696 C CA . TYR A 1 88 ? 6.324 2.207 -15.150 1.00 97.31 88 TYR A CA 1
ATOM 697 C C . TYR A 1 88 ? 5.529 1.647 -16.337 1.00 97.31 88 TYR A C 1
ATOM 699 O O . TYR A 1 88 ? 4.423 1.137 -16.160 1.00 97.31 88 TYR A O 1
ATOM 707 N N . GLU A 1 89 ? 6.108 1.698 -17.540 1.00 97.06 89 GLU A N 1
ATOM 708 C CA . GLU A 1 89 ? 5.448 1.236 -18.767 1.00 97.06 89 GLU A CA 1
ATOM 709 C C . GLU A 1 89 ? 5.165 -0.276 -18.702 1.00 97.06 89 GLU A C 1
ATOM 711 O O . GLU A 1 89 ? 4.046 -0.712 -18.975 1.00 97.06 89 GLU A O 1
ATOM 716 N N . LEU A 1 90 ? 6.134 -1.064 -18.217 1.00 97.25 90 LEU A N 1
ATOM 717 C CA . LEU A 1 90 ? 5.980 -2.508 -18.029 1.00 97.25 90 LEU A CA 1
ATOM 718 C C . LEU A 1 90 ? 4.878 -2.840 -17.010 1.00 97.25 90 LEU A C 1
ATOM 720 O O . LEU A 1 90 ? 4.034 -3.700 -17.268 1.00 97.25 90 LEU A O 1
ATOM 724 N N . LEU A 1 91 ? 4.846 -2.140 -15.871 1.00 97.38 91 LEU A N 1
ATOM 725 C CA . LEU A 1 91 ? 3.811 -2.300 -14.849 1.00 97.38 91 LEU A CA 1
ATOM 726 C C . LEU A 1 91 ? 2.433 -1.977 -15.413 1.00 97.38 91 LEU A C 1
ATOM 728 O O . LEU A 1 91 ? 1.492 -2.742 -15.191 1.00 97.38 91 LEU A O 1
ATOM 732 N N . ARG A 1 92 ? 2.309 -0.869 -16.147 1.00 97.56 92 ARG A N 1
ATOM 733 C CA . ARG A 1 92 ? 1.050 -0.449 -16.765 1.00 97.56 92 ARG A CA 1
ATOM 734 C C . ARG A 1 92 ? 0.522 -1.521 -17.717 1.00 97.56 92 ARG A C 1
ATOM 736 O O . ARG A 1 92 ? -0.659 -1.872 -17.648 1.00 97.56 92 ARG A O 1
ATOM 743 N N . ASP A 1 93 ? 1.381 -2.070 -18.566 1.00 97.81 93 ASP A N 1
ATOM 744 C CA . ASP A 1 93 ? 0.987 -3.054 -19.575 1.00 97.81 93 ASP A CA 1
ATOM 745 C C . ASP A 1 93 ? 0.647 -4.416 -18.952 1.00 97.81 93 ASP A C 1
ATOM 747 O O . ASP A 1 93 ? -0.409 -4.990 -19.244 1.00 97.81 93 ASP A O 1
ATOM 751 N N . ILE A 1 94 ? 1.466 -4.900 -18.013 1.00 97.56 94 ILE A N 1
ATOM 752 C CA . ILE A 1 94 ? 1.189 -6.130 -17.256 1.00 97.56 94 ILE A CA 1
ATOM 753 C C . ILE A 1 94 ? -0.105 -5.995 -16.454 1.00 97.56 94 ILE A C 1
ATOM 755 O O . ILE A 1 94 ? -0.938 -6.909 -16.441 1.00 97.56 94 ILE A O 1
ATOM 759 N N . PHE A 1 95 ? -0.313 -4.853 -15.799 1.00 97.31 95 PHE A N 1
ATOM 760 C CA . PHE A 1 95 ? -1.532 -4.609 -15.047 1.00 97.31 95 PHE A CA 1
ATOM 761 C C . PHE A 1 95 ? -2.769 -4.670 -15.944 1.00 97.31 95 PHE A C 1
ATOM 763 O O . PHE A 1 95 ? -3.745 -5.319 -15.571 1.00 97.31 95 PHE A O 1
ATOM 770 N N . ARG A 1 96 ? -2.733 -4.081 -17.147 1.00 95.81 96 ARG A N 1
ATOM 771 C CA . ARG A 1 96 ? -3.847 -4.172 -18.110 1.00 95.81 96 ARG A CA 1
ATOM 772 C C . ARG A 1 96 ? -4.190 -5.627 -18.448 1.00 95.81 96 ARG A C 1
ATOM 774 O O . ARG A 1 96 ? -5.368 -5.980 -18.454 1.00 95.81 96 ARG A O 1
ATOM 781 N N . GLN A 1 97 ? -3.190 -6.489 -18.629 1.00 96.88 97 GLN A N 1
ATOM 782 C CA . GLN A 1 97 ? -3.388 -7.919 -18.914 1.00 96.88 97 GLN A CA 1
ATOM 783 C C . GLN A 1 97 ? -3.890 -8.718 -17.698 1.00 96.88 97 GLN A C 1
ATOM 785 O O . GLN A 1 97 ? -4.659 -9.675 -17.825 1.00 96.88 97 GLN A O 1
ATOM 790 N N . LYS A 1 98 ? -3.456 -8.345 -16.491 1.00 96.38 98 LYS A N 1
ATOM 791 C CA . LYS A 1 98 ? -3.746 -9.066 -15.240 1.00 96.38 98 LYS A CA 1
ATOM 792 C C . LYS A 1 98 ? -4.791 -8.367 -14.359 1.00 96.38 98 LYS A C 1
ATOM 794 O O . LYS A 1 98 ? -5.004 -8.793 -13.223 1.00 96.38 98 LYS A O 1
ATOM 799 N N . LYS A 1 99 ? -5.493 -7.349 -14.874 1.00 95.75 99 LYS A N 1
ATOM 800 C CA . LYS A 1 99 ? -6.466 -6.515 -14.136 1.00 95.75 99 LYS A CA 1
ATOM 801 C C . LYS A 1 99 ? -7.519 -7.337 -13.389 1.00 95.75 99 LYS A C 1
ATOM 803 O O . LYS A 1 99 ? -7.943 -6.952 -12.302 1.00 95.75 99 LYS A O 1
ATOM 808 N N . HIS A 1 100 ? -7.884 -8.500 -13.930 1.00 96.19 100 HIS A N 1
ATOM 809 C CA . HIS A 1 100 ? -8.825 -9.449 -13.329 1.00 96.19 100 HIS A CA 1
ATOM 810 C C . HIS A 1 100 ? -8.451 -9.903 -11.905 1.00 96.19 100 HIS A C 1
ATOM 812 O O . HIS A 1 100 ? -9.325 -10.318 -11.147 1.00 96.19 100 HIS A O 1
ATOM 818 N N . ILE A 1 101 ? -7.171 -9.823 -11.513 1.00 97.00 101 ILE A N 1
ATOM 819 C CA . ILE A 1 101 ? -6.722 -10.125 -10.142 1.00 97.00 101 ILE A CA 1
ATOM 820 C C . ILE A 1 101 ? -7.358 -9.159 -9.133 1.00 97.00 101 ILE A C 1
ATOM 822 O O . ILE A 1 101 ? -7.721 -9.578 -8.032 1.00 97.00 101 ILE A O 1
ATOM 826 N N . PHE A 1 102 ? -7.525 -7.894 -9.527 1.00 97.62 102 PHE A N 1
ATOM 827 C CA . PHE A 1 102 ? -8.067 -6.838 -8.678 1.00 97.62 102 PHE A CA 1
ATOM 828 C C . PHE A 1 102 ? -9.533 -6.521 -8.973 1.00 97.62 102 PHE A C 1
ATOM 830 O O . PHE A 1 102 ? -10.271 -6.219 -8.046 1.00 97.62 102 PHE A O 1
ATOM 837 N N . SER A 1 103 ? -9.989 -6.626 -10.227 1.00 94.56 103 SER A N 1
ATOM 838 C CA . SER A 1 103 ? -11.328 -6.157 -10.623 1.00 94.56 103 SER A CA 1
ATOM 839 C C . SER A 1 103 ? -12.496 -6.894 -9.970 1.00 94.56 103 SER A C 1
ATOM 841 O O . SER A 1 103 ? -13.614 -6.395 -9.992 1.00 94.56 103 SER A O 1
ATOM 843 N N . ILE A 1 104 ? -12.251 -8.074 -9.401 1.00 95.00 104 ILE A N 1
ATOM 844 C CA . ILE A 1 104 ? -13.245 -8.831 -8.629 1.00 95.00 104 ILE A CA 1
ATOM 845 C C . ILE A 1 104 ? -13.359 -8.358 -7.171 1.00 95.00 104 ILE A C 1
ATOM 847 O O . ILE A 1 104 ? -14.244 -8.804 -6.446 1.00 95.00 104 ILE A O 1
ATOM 851 N N . GLN A 1 105 ? -12.437 -7.511 -6.711 1.00 96.62 105 GLN A N 1
ATOM 852 C CA . GLN A 1 105 ? -12.421 -7.005 -5.344 1.00 96.62 105 GLN A CA 1
ATOM 853 C C . GLN A 1 105 ? -13.313 -5.768 -5.251 1.00 96.62 105 GLN A C 1
ATOM 855 O O . GLN A 1 105 ? -13.189 -4.828 -6.037 1.00 96.62 105 GLN A O 1
ATOM 860 N N . GLN A 1 106 ? -14.203 -5.750 -4.263 1.00 94.31 106 GLN A N 1
ATOM 861 C CA . GLN A 1 106 ? -15.006 -4.568 -3.980 1.00 94.31 106 GLN A CA 1
ATOM 862 C C . GLN A 1 106 ? -14.101 -3.392 -3.591 1.00 94.31 106 GLN A C 1
ATOM 864 O O . GLN A 1 106 ? -13.156 -3.562 -2.822 1.00 94.31 106 GLN A O 1
ATOM 869 N N . GLY A 1 107 ? -14.411 -2.205 -4.121 1.00 93.88 107 GLY A N 1
ATOM 870 C CA . GLY A 1 107 ? -13.641 -0.989 -3.861 1.00 93.88 107 GLY A CA 1
ATOM 871 C C . GLY A 1 107 ? -12.295 -0.934 -4.584 1.00 93.88 107 GLY A C 1
ATOM 872 O O . GLY A 1 107 ? -11.439 -0.131 -4.220 1.00 93.88 107 GLY A O 1
ATOM 873 N N . PHE A 1 108 ? -12.095 -1.780 -5.597 1.00 96.88 108 PHE A N 1
ATOM 874 C CA . PHE A 1 108 ? -10.963 -1.670 -6.503 1.00 96.88 108 PHE A CA 1
ATOM 875 C C . PHE A 1 108 ? -11.057 -0.408 -7.370 1.00 96.88 108 PHE A C 1
ATOM 877 O O . PHE A 1 108 ? -12.087 -0.149 -7.993 1.00 96.88 108 PHE A O 1
ATOM 884 N N . LEU A 1 109 ? -9.947 0.322 -7.456 1.00 94.75 109 LEU A N 1
ATOM 885 C CA . LEU A 1 109 ? -9.752 1.466 -8.338 1.00 94.75 109 LEU A CA 1
ATOM 886 C C . LEU A 1 109 ? -8.404 1.352 -9.052 1.00 94.75 109 LEU A C 1
ATOM 888 O O . LEU A 1 109 ? -7.434 0.795 -8.532 1.00 94.75 109 LEU A O 1
ATOM 892 N N . PHE A 1 110 ? -8.344 1.928 -10.246 1.00 95.38 110 PHE A N 1
ATOM 893 C CA . PHE A 1 110 ? -7.101 2.156 -10.965 1.00 95.38 110 PHE A CA 1
ATOM 894 C C . PHE A 1 110 ? -7.064 3.605 -11.422 1.00 95.38 110 PHE A C 1
ATOM 896 O O . PHE A 1 110 ? -7.991 4.057 -12.095 1.00 95.38 110 PHE A O 1
ATOM 903 N N . GLU A 1 111 ? -5.990 4.300 -11.076 1.00 92.81 111 GLU A N 1
ATOM 904 C CA . GLU A 1 111 ? -5.773 5.686 -11.460 1.00 92.81 111 GLU A CA 1
ATOM 905 C C . GLU A 1 111 ? -4.457 5.811 -12.214 1.00 92.81 111 GLU A C 1
ATOM 907 O O . GLU A 1 111 ? -3.403 5.418 -11.719 1.00 92.81 111 GLU A O 1
ATOM 912 N N . GLU A 1 112 ? -4.515 6.402 -13.401 1.00 93.19 112 GLU A N 1
ATOM 913 C CA . GLU A 1 112 ? -3.341 6.833 -14.148 1.00 93.19 112 GLU A CA 1
ATOM 914 C C . GLU A 1 112 ? -3.327 8.364 -14.115 1.00 93.19 112 GLU A C 1
ATOM 916 O O . GLU A 1 112 ? -4.270 9.021 -14.560 1.00 93.19 112 GLU A O 1
ATOM 921 N N . ARG A 1 113 ? -2.288 8.936 -13.510 1.00 87.69 113 ARG A N 1
ATOM 922 C CA . ARG A 1 113 ? -2.093 10.377 -13.331 1.00 87.69 113 ARG A CA 1
ATOM 923 C C . ARG A 1 113 ? -0.852 10.825 -14.105 1.00 87.69 113 ARG A C 1
ATOM 925 O O . ARG A 1 113 ? 0.013 10.001 -14.396 1.00 87.69 113 ARG A O 1
ATOM 932 N N . PRO A 1 114 ? -0.687 12.132 -14.383 1.00 91.94 114 PRO A N 1
ATOM 933 C CA . PRO A 1 114 ? 0.507 12.627 -15.072 1.00 91.94 114 PRO A CA 1
ATOM 934 C C . PRO A 1 114 ? 1.829 12.203 -14.414 1.00 91.94 114 PRO A C 1
ATOM 936 O O . PRO A 1 114 ? 2.812 11.978 -15.116 1.00 91.94 114 PRO A O 1
ATOM 939 N N . ILE A 1 115 ? 1.824 12.069 -13.084 1.00 93.25 115 ILE A N 1
ATOM 940 C CA . ILE A 1 115 ? 2.999 11.757 -12.264 1.00 93.25 115 ILE A CA 1
ATOM 941 C C . ILE A 1 115 ? 3.225 10.254 -12.028 1.00 93.25 115 ILE A C 1
ATOM 943 O O . ILE A 1 115 ? 4.302 9.881 -11.579 1.00 93.25 115 ILE A O 1
ATOM 947 N N . GLY A 1 116 ? 2.261 9.380 -12.331 1.00 96.44 116 GLY A N 1
ATOM 948 C CA . GLY A 1 11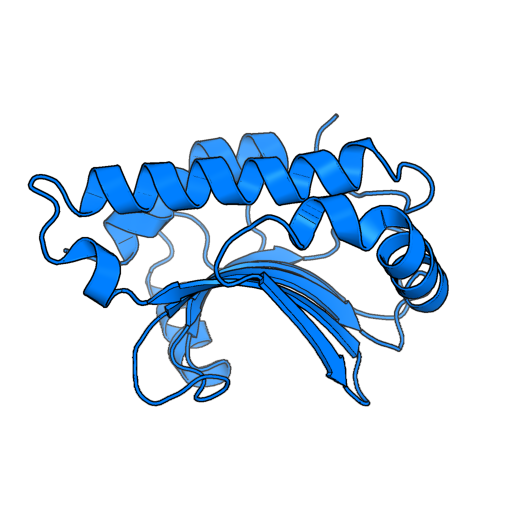6 ? 2.372 7.958 -12.003 1.00 96.44 116 GLY A CA 1
ATOM 949 C C . GLY A 1 116 ? 1.052 7.205 -12.079 1.00 96.44 116 GLY A C 1
ATOM 950 O O . GLY A 1 116 ? 0.035 7.739 -12.519 1.00 96.44 116 GLY A O 1
ATOM 951 N N . LEU A 1 117 ? 1.065 5.945 -11.657 1.00 96.88 117 LEU A N 1
ATOM 952 C CA . LEU A 1 117 ? -0.127 5.105 -11.583 1.00 96.88 117 LEU A CA 1
ATOM 953 C C . LEU A 1 117 ? -0.349 4.585 -10.164 1.00 96.88 117 LEU A C 1
ATOM 955 O O . LEU A 1 117 ? 0.602 4.372 -9.409 1.00 96.88 117 LEU A O 1
ATOM 959 N N . ARG A 1 118 ? -1.617 4.348 -9.825 1.00 95.50 118 ARG A N 1
ATOM 960 C CA . ARG A 1 118 ? -2.054 3.805 -8.539 1.00 95.50 118 ARG A CA 1
ATOM 961 C C . ARG A 1 118 ? -3.034 2.655 -8.763 1.00 95.50 118 ARG A C 1
ATOM 963 O O . ARG A 1 118 ? -4.028 2.801 -9.474 1.00 95.50 118 ARG A O 1
ATOM 970 N N . ILE A 1 119 ? -2.762 1.511 -8.142 1.00 97.69 119 ILE A N 1
ATOM 971 C CA . ILE A 1 119 ? -3.651 0.339 -8.115 1.00 97.69 119 ILE A CA 1
ATOM 972 C C . ILE A 1 119 ? -4.156 0.215 -6.683 1.00 97.69 119 ILE A C 1
ATOM 974 O O . ILE A 1 119 ? -3.348 -0.042 -5.796 1.00 97.69 119 ILE A O 1
ATOM 978 N N . ILE A 1 120 ? -5.453 0.406 -6.441 1.00 96.75 120 ILE A N 1
ATOM 979 C CA . ILE A 1 120 ? -6.008 0.597 -5.092 1.00 96.75 120 ILE A CA 1
ATOM 980 C C . ILE A 1 120 ? -7.103 -0.431 -4.830 1.00 96.75 120 ILE A C 1
ATOM 982 O O . ILE A 1 120 ? -7.922 -0.704 -5.704 1.00 96.75 120 ILE A O 1
ATOM 986 N N . ILE A 1 121 ? -7.164 -0.953 -3.608 1.00 97.62 121 ILE A N 1
ATOM 987 C CA . ILE A 1 121 ? -8.383 -1.537 -3.041 1.00 97.62 121 ILE A CA 1
ATOM 988 C C . ILE A 1 121 ? -8.696 -0.769 -1.764 1.00 97.62 121 ILE A C 1
ATOM 990 O O . ILE A 1 121 ? -7.846 -0.661 -0.879 1.00 97.62 121 ILE A O 1
ATOM 994 N N . GLN A 1 122 ? -9.918 -0.255 -1.665 1.00 96.06 122 GLN A N 1
ATOM 995 C CA . GLN A 1 122 ? -10.360 0.533 -0.522 1.00 96.06 122 GLN A CA 1
ATOM 996 C C . GLN A 1 122 ? -11.723 0.090 0.010 1.00 96.06 122 GLN A C 1
ATOM 998 O O . GLN A 1 122 ? -12.539 -0.487 -0.706 1.00 96.06 122 GLN A O 1
ATOM 1003 N N . LYS A 1 123 ? -11.984 0.373 1.285 1.00 95.38 123 LYS A N 1
ATOM 1004 C CA . LYS A 1 123 ? -13.270 0.123 1.936 1.00 95.38 123 LYS A CA 1
ATOM 1005 C C . LYS A 1 123 ? -13.582 1.269 2.905 1.00 95.38 123 LYS A C 1
ATOM 1007 O O . LYS A 1 123 ? -12.704 1.626 3.690 1.00 95.38 123 LYS A O 1
ATOM 1012 N N . PRO A 1 124 ? -14.796 1.851 2.882 1.00 94.19 124 PRO A N 1
ATOM 1013 C CA . PRO A 1 124 ? -15.168 2.894 3.833 1.00 94.19 124 PRO A CA 1
ATOM 1014 C C . PRO A 1 124 ? -15.002 2.403 5.272 1.00 94.19 124 PRO A C 1
ATOM 1016 O O . PRO A 1 124 ? -15.413 1.283 5.587 1.00 94.19 124 PRO A O 1
ATOM 1019 N N . LEU A 1 125 ? -14.452 3.235 6.158 1.00 92.94 125 LEU A N 1
ATOM 1020 C CA . LEU A 1 125 ? -14.305 2.885 7.576 1.00 92.94 125 LEU A CA 1
ATOM 1021 C C . LEU A 1 125 ? -15.667 2.599 8.233 1.00 92.94 125 LEU A C 1
ATOM 1023 O O . LEU A 1 125 ? -15.785 1.702 9.065 1.00 92.94 125 LEU A O 1
ATOM 1027 N N . THR A 1 126 ? -16.712 3.297 7.784 1.00 93.31 126 THR A N 1
ATOM 1028 C CA . THR A 1 126 ? -18.098 3.115 8.241 1.00 93.31 126 THR A CA 1
ATOM 1029 C C . THR A 1 126 ? -18.628 1.697 8.000 1.00 93.31 126 THR A C 1
ATOM 1031 O O . THR A 1 126 ? -19.494 1.218 8.726 1.00 93.31 126 THR A O 1
ATOM 1034 N N . ALA A 1 127 ? -18.062 0.959 7.037 1.00 94.00 127 ALA A N 1
ATOM 1035 C CA . ALA A 1 127 ? -18.443 -0.424 6.757 1.00 94.00 127 ALA A CA 1
ATOM 1036 C C . ALA A 1 127 ? -18.034 -1.416 7.862 1.00 94.00 127 ALA A C 1
ATOM 1038 O O . ALA A 1 127 ? -18.368 -2.595 7.760 1.00 94.00 127 ALA A O 1
ATOM 1039 N N . PHE A 1 128 ? -17.309 -0.959 8.885 1.00 95.12 128 PHE A N 1
ATOM 1040 C CA . PHE A 1 128 ? -16.907 -1.753 10.044 1.00 95.12 128 PHE A CA 1
ATOM 1041 C C . PHE A 1 128 ? -17.662 -1.362 11.321 1.00 95.12 128 PHE A C 1
ATOM 1043 O O . PHE A 1 128 ? -17.502 -2.024 12.337 1.00 95.12 128 PHE A O 1
ATOM 1050 N N . GLU A 1 129 ? -18.511 -0.327 11.299 1.00 92.88 129 GLU A N 1
ATOM 1051 C CA . GLU A 1 129 ? -19.176 0.193 12.508 1.00 92.88 129 GLU A CA 1
ATOM 1052 C C . GLU A 1 129 ? -20.047 -0.846 13.219 1.00 92.88 129 GLU A C 1
ATOM 1054 O O . GLU A 1 129 ? -20.124 -0.853 14.446 1.00 92.88 129 GLU A O 1
ATOM 1059 N N . LYS A 1 130 ? -20.667 -1.744 12.446 1.00 93.62 130 LYS A N 1
ATOM 1060 C CA . LYS A 1 130 ? -21.556 -2.801 12.948 1.00 93.62 130 LYS A CA 1
ATOM 1061 C C . LYS A 1 130 ? -20.824 -4.087 13.344 1.00 93.62 130 LYS A C 1
ATOM 1063 O O . LYS A 1 130 ? -21.473 -5.019 13.810 1.00 93.62 130 LYS A O 1
ATOM 1068 N N . GLU A 1 131 ? -19.508 -4.160 13.145 1.00 95.75 131 GLU A N 1
ATOM 1069 C CA . GLU A 1 131 ? -18.731 -5.350 13.490 1.00 95.75 131 GLU A CA 1
ATOM 1070 C C . GLU A 1 131 ? -18.559 -5.444 15.014 1.00 95.75 131 GLU A C 1
ATOM 1072 O O . GLU A 1 131 ? -18.112 -4.475 15.636 1.00 95.75 131 GLU A O 1
ATOM 1077 N N . PRO A 1 132 ? -18.848 -6.603 15.640 1.00 94.31 132 PRO A N 1
ATOM 1078 C CA . PRO A 1 132 ? -18.721 -6.771 17.090 1.00 94.31 132 PRO A CA 1
ATOM 1079 C C . PRO A 1 132 ? -17.272 -6.600 17.568 1.00 94.31 132 PRO A C 1
ATOM 1081 O O . PRO A 1 132 ? -17.032 -6.182 18.698 1.00 94.31 132 PRO A O 1
ATOM 1084 N N . ASN A 1 133 ? -16.302 -6.888 16.694 1.00 95.31 133 ASN A N 1
ATOM 1085 C CA . ASN A 1 133 ? -14.890 -6.598 16.906 1.00 95.31 133 ASN A CA 1
ATOM 1086 C C . ASN A 1 133 ? -14.311 -5.872 15.683 1.00 95.31 133 ASN A C 1
ATOM 1088 O O . ASN A 1 133 ? -13.766 -6.486 14.765 1.00 95.31 133 ASN A O 1
ATOM 1092 N N . GLN A 1 134 ? -14.428 -4.544 15.689 1.00 94.75 134 GLN A N 1
ATOM 1093 C CA . GLN A 1 134 ? -13.979 -3.681 14.591 1.00 94.75 134 GLN A CA 1
ATOM 1094 C C . GLN A 1 134 ? -12.480 -3.827 14.295 1.00 94.75 134 GLN A C 1
ATOM 1096 O O . GLN A 1 134 ? -12.087 -3.860 13.131 1.00 94.75 134 GLN A O 1
ATOM 1101 N N . LEU A 1 135 ? -11.645 -3.948 15.336 1.00 95.06 135 LEU A N 1
ATOM 1102 C CA . LEU A 1 135 ? -10.195 -4.080 15.183 1.00 95.06 135 LEU A CA 1
ATOM 1103 C C . LEU A 1 135 ? -9.843 -5.364 14.424 1.00 95.06 135 LEU A C 1
ATOM 1105 O O . LEU A 1 135 ? -9.094 -5.311 13.449 1.00 95.06 135 LEU A O 1
ATOM 1109 N N . GLN A 1 136 ? -10.427 -6.496 14.828 1.00 96.19 136 GLN A N 1
ATOM 1110 C CA . GLN A 1 136 ? -10.206 -7.774 14.151 1.00 96.19 136 GLN A CA 1
ATOM 1111 C C . GLN A 1 136 ? -10.728 -7.745 12.711 1.00 96.19 136 GLN A C 1
ATOM 1113 O O . GLN A 1 136 ? -10.034 -8.181 11.797 1.00 96.19 136 GLN A O 1
ATOM 1118 N N . ALA A 1 137 ? -11.912 -7.174 12.481 1.00 97.06 137 ALA A N 1
ATOM 1119 C CA . ALA A 1 137 ? -12.485 -7.085 11.141 1.00 97.06 137 ALA A CA 1
ATOM 1120 C C . ALA A 1 137 ? -11.614 -6.243 10.187 1.00 97.06 137 ALA A C 1
ATOM 1122 O O . ALA A 1 137 ? -11.437 -6.600 9.018 1.00 97.06 137 ALA A O 1
ATOM 1123 N N . ILE A 1 138 ? -11.032 -5.145 10.679 1.00 97.00 138 ILE A N 1
ATOM 1124 C CA . ILE A 1 138 ? -10.105 -4.304 9.909 1.00 97.00 138 ILE A CA 1
ATOM 1125 C C . ILE A 1 138 ? -8.785 -5.025 9.657 1.00 97.00 138 ILE A C 1
ATOM 1127 O O . ILE A 1 138 ? -8.303 -5.009 8.522 1.00 97.00 138 ILE A O 1
ATOM 1131 N N . HIS A 1 139 ? -8.229 -5.685 10.675 1.00 97.31 139 HIS A N 1
ATOM 1132 C CA . HIS A 1 139 ? -7.057 -6.543 10.523 1.00 97.31 139 HIS A CA 1
ATOM 1133 C C . HIS A 1 139 ? -7.284 -7.569 9.403 1.00 97.31 139 HIS A C 1
ATOM 1135 O O . HIS A 1 139 ? -6.510 -7.631 8.447 1.00 97.31 139 HIS A O 1
ATOM 1141 N N . ASP A 1 140 ? -8.386 -8.316 9.458 1.00 98.06 140 ASP A N 1
ATOM 1142 C CA . ASP A 1 140 ? -8.688 -9.376 8.494 1.00 98.06 140 ASP A CA 1
ATOM 1143 C C . ASP A 1 140 ? -8.879 -8.827 7.080 1.00 98.06 140 ASP A C 1
ATOM 1145 O O . ASP A 1 140 ? -8.409 -9.423 6.102 1.00 98.06 140 ASP A O 1
ATOM 1149 N N . TRP A 1 141 ? -9.512 -7.657 6.958 1.00 98.00 141 TRP A N 1
ATOM 1150 C CA . TRP A 1 141 ? -9.648 -6.967 5.681 1.00 98.00 141 TRP A CA 1
ATOM 1151 C C . TRP A 1 141 ? -8.290 -6.552 5.106 1.00 98.00 141 TRP A C 1
ATOM 1153 O O . TRP A 1 141 ? -8.020 -6.837 3.934 1.00 98.00 141 TRP A O 1
ATOM 1163 N N . PHE A 1 142 ? -7.410 -5.947 5.908 1.00 98.12 142 PHE A N 1
ATOM 1164 C CA . PHE A 1 142 ? -6.059 -5.589 5.473 1.00 98.12 142 PHE A CA 1
ATOM 1165 C C . PHE A 1 142 ? -5.259 -6.824 5.063 1.00 98.12 142 PHE A C 1
ATOM 1167 O O . PHE A 1 142 ? -4.700 -6.848 3.968 1.00 98.12 142 PHE A O 1
ATOM 1174 N N . VAL A 1 143 ? -5.246 -7.878 5.882 1.00 98.38 143 VAL A N 1
ATOM 1175 C CA . VAL A 1 143 ? -4.523 -9.125 5.587 1.00 98.38 143 VAL A CA 1
ATOM 1176 C C . VAL A 1 143 ? -5.021 -9.760 4.290 1.00 98.38 143 VAL A C 1
ATOM 1178 O O . VAL A 1 143 ? -4.215 -10.156 3.442 1.00 98.38 143 VAL A O 1
ATOM 1181 N N . LYS A 1 144 ? -6.342 -9.842 4.095 1.00 98.38 144 LYS A N 1
ATOM 1182 C CA . LYS A 1 144 ? -6.933 -10.362 2.855 1.00 98.38 144 LYS A CA 1
ATOM 1183 C C . LYS A 1 144 ? -6.537 -9.508 1.653 1.00 98.38 144 LYS A C 1
ATOM 1185 O O . LYS A 1 144 ? -6.174 -10.056 0.614 1.00 98.38 144 LYS A O 1
ATOM 1190 N N . THR A 1 145 ? -6.568 -8.188 1.801 1.00 98.50 145 THR A N 1
ATOM 1191 C CA . THR A 1 145 ? -6.235 -7.252 0.725 1.00 98.50 145 THR A CA 1
ATOM 1192 C C . THR A 1 145 ? -4.753 -7.337 0.361 1.00 98.50 145 THR A C 1
ATOM 1194 O O . THR A 1 145 ? -4.429 -7.540 -0.805 1.00 98.50 145 THR A O 1
ATOM 1197 N N . LEU A 1 146 ? -3.843 -7.329 1.339 1.00 98.50 146 LEU A N 1
ATOM 1198 C CA . LEU A 1 146 ? -2.402 -7.511 1.125 1.00 98.50 146 LEU A CA 1
ATOM 1199 C C . LEU A 1 146 ? -2.082 -8.813 0.374 1.00 98.50 146 LEU A C 1
ATOM 1201 O O . LEU A 1 146 ? -1.210 -8.827 -0.493 1.00 98.50 146 LEU A O 1
ATOM 1205 N N . LYS A 1 147 ? -2.821 -9.900 0.636 1.00 98.50 147 LYS A N 1
ATOM 1206 C CA . LYS A 1 147 ? -2.679 -11.162 -0.113 1.00 98.50 147 LYS A CA 1
ATOM 1207 C C . LYS A 1 147 ? -3.068 -11.029 -1.591 1.00 98.50 147 LYS A C 1
ATOM 1209 O O . LYS A 1 147 ? -2.472 -11.711 -2.423 1.00 98.50 147 LYS A O 1
ATOM 1214 N N . VAL A 1 148 ? -4.019 -10.159 -1.947 1.00 98.50 148 VAL A N 1
ATOM 1215 C CA . VAL A 1 148 ? -4.350 -9.861 -3.357 1.00 98.50 148 VAL A CA 1
ATOM 1216 C C . VAL A 1 148 ? -3.183 -9.152 -4.040 1.00 98.50 148 VAL A C 1
ATOM 1218 O O . VAL A 1 148 ? -2.757 -9.580 -5.112 1.00 98.50 148 VAL A O 1
ATOM 1221 N N . PHE A 1 149 ? -2.623 -8.130 -3.391 1.00 98.56 149 PHE A N 1
ATOM 1222 C CA . PHE A 1 149 ? -1.444 -7.416 -3.887 1.00 98.56 149 PHE A CA 1
ATOM 1223 C C . PHE A 1 149 ? -0.251 -8.371 -4.045 1.00 98.56 149 PHE A C 1
ATOM 1225 O O . PHE A 1 149 ? 0.343 -8.451 -5.119 1.00 98.56 149 PHE A O 1
ATOM 1232 N N . ARG A 1 150 ? 0.015 -9.224 -3.046 1.00 98.25 150 ARG A N 1
ATOM 1233 C CA . ARG A 1 150 ? 1.087 -10.226 -3.137 1.00 98.25 150 ARG A CA 1
ATOM 1234 C C . ARG A 1 150 ? 0.848 -11.227 -4.267 1.00 98.25 150 ARG A C 1
ATOM 1236 O O . ARG A 1 150 ? 1.788 -11.615 -4.954 1.00 98.25 150 ARG A O 1
ATOM 1243 N N . LYS A 1 151 ? -0.402 -11.645 -4.489 1.00 98.25 151 LYS A N 1
ATOM 1244 C CA . LYS A 1 151 ? -0.766 -12.534 -5.601 1.00 98.25 151 LYS A CA 1
ATOM 1245 C C . LYS A 1 151 ? -0.474 -11.899 -6.958 1.00 98.25 151 LYS A C 1
ATOM 1247 O O . LYS A 1 151 ? -0.084 -12.630 -7.863 1.00 98.25 151 LYS A O 1
ATOM 1252 N N . PHE A 1 152 ? -0.675 -10.589 -7.109 1.00 98.38 152 PHE A N 1
ATOM 1253 C CA . PHE A 1 152 ? -0.267 -9.879 -8.319 1.00 98.38 152 PHE A CA 1
ATOM 1254 C C . PHE A 1 152 ? 1.246 -9.979 -8.498 1.00 98.38 152 PHE A C 1
ATOM 1256 O O . PHE A 1 152 ? 1.668 -10.537 -9.503 1.00 98.38 152 PHE A O 1
ATOM 1263 N N . ALA A 1 153 ? 2.029 -9.605 -7.481 1.00 98.00 153 ALA A N 1
ATOM 1264 C CA . ALA A 1 153 ? 3.488 -9.671 -7.550 1.00 98.00 153 ALA A CA 1
ATOM 1265 C C . ALA A 1 153 ? 4.024 -11.071 -7.899 1.00 98.00 153 ALA A C 1
ATOM 1267 O O . ALA A 1 153 ? 4.827 -11.227 -8.816 1.00 98.00 153 ALA A O 1
ATOM 1268 N N . ASN A 1 154 ? 3.496 -12.116 -7.253 1.00 97.62 154 ASN A N 1
ATOM 1269 C CA . ASN A 1 154 ? 3.861 -13.508 -7.542 1.00 97.62 154 ASN A CA 1
ATOM 1270 C C . ASN A 1 154 ? 3.524 -13.944 -8.980 1.00 97.62 154 ASN A C 1
ATOM 1272 O O . ASN A 1 154 ? 4.145 -14.861 -9.507 1.00 97.62 154 ASN A O 1
ATOM 1276 N N . LYS A 1 155 ? 2.500 -13.344 -9.599 1.00 97.62 155 LYS A N 1
ATOM 1277 C CA . LYS A 1 155 ? 2.054 -13.661 -10.966 1.00 97.62 155 LYS A CA 1
ATOM 1278 C C . LYS A 1 155 ? 2.709 -12.794 -12.035 1.00 97.62 155 LYS A C 1
ATOM 1280 O O . LYS A 1 155 ? 2.370 -12.959 -13.208 1.00 97.62 155 LYS A O 1
ATOM 1285 N N . THR A 1 156 ? 3.569 -11.869 -11.629 1.00 97.31 156 THR A N 1
ATOM 1286 C CA . THR A 1 156 ? 4.226 -10.917 -12.519 1.00 97.31 156 THR A CA 1
ATOM 1287 C C . THR A 1 156 ? 5.712 -10.788 -12.161 1.00 97.31 156 THR A C 1
ATOM 1289 O O . THR A 1 156 ? 6.159 -9.691 -11.808 1.00 97.31 156 THR A O 1
ATOM 1292 N N . PRO A 1 157 ? 6.482 -11.895 -12.152 1.00 96.31 157 PRO A N 1
ATOM 1293 C CA . PRO A 1 157 ? 7.899 -11.876 -11.783 1.00 96.31 157 PRO A CA 1
ATOM 1294 C C . PRO A 1 157 ? 8.746 -10.987 -12.705 1.00 96.31 157 PRO A C 1
ATOM 1296 O O . PRO A 1 157 ? 9.813 -10.536 -12.300 1.00 96.31 157 PRO A O 1
ATOM 1299 N N . GLU A 1 158 ? 8.251 -10.675 -13.905 1.00 96.12 158 GLU A N 1
ATOM 1300 C CA . GLU A 1 158 ? 8.897 -9.796 -14.884 1.00 96.12 158 GLU A CA 1
ATOM 1301 C C . GLU A 1 158 ? 9.101 -8.367 -14.350 1.00 96.12 158 GLU A C 1
ATOM 1303 O O . GLU A 1 158 ? 9.949 -7.637 -14.853 1.00 96.12 158 GLU A O 1
ATOM 1308 N N . LEU A 1 159 ? 8.355 -7.981 -13.305 1.00 95.19 159 LEU A N 1
ATOM 1309 C CA . LEU A 1 159 ? 8.450 -6.677 -12.648 1.00 95.19 159 LEU A CA 1
ATOM 1310 C C . LEU A 1 159 ? 9.584 -6.569 -11.610 1.00 95.19 159 LEU A C 1
ATOM 1312 O O . LEU A 1 159 ? 9.649 -5.589 -10.869 1.00 95.19 159 LEU A O 1
ATOM 1316 N N . ASN A 1 160 ? 10.481 -7.559 -11.524 1.00 94.25 160 ASN A N 1
ATOM 1317 C CA . ASN A 1 160 ? 11.668 -7.546 -10.653 1.00 94.25 160 ASN A CA 1
ATOM 1318 C C . ASN A 1 160 ? 11.379 -6.996 -9.241 1.00 94.25 160 ASN A C 1
ATOM 1320 O O . ASN A 1 160 ? 11.979 -6.007 -8.801 1.00 94.25 160 ASN A O 1
ATOM 1324 N N . TRP A 1 161 ? 10.397 -7.590 -8.562 1.00 97.19 161 TRP A N 1
ATOM 1325 C CA . TRP A 1 161 ? 9.936 -7.116 -7.260 1.00 97.19 161 TRP A CA 1
ATOM 1326 C C . TRP A 1 161 ? 11.041 -7.182 -6.208 1.00 97.19 161 TRP A C 1
ATOM 1328 O O . TRP A 1 161 ? 11.723 -8.194 -6.074 1.00 97.19 161 TRP A O 1
ATOM 1338 N N . ASN A 1 162 ? 11.158 -6.127 -5.410 1.00 96.50 162 ASN A N 1
ATOM 1339 C CA . ASN A 1 162 ? 12.053 -6.054 -4.2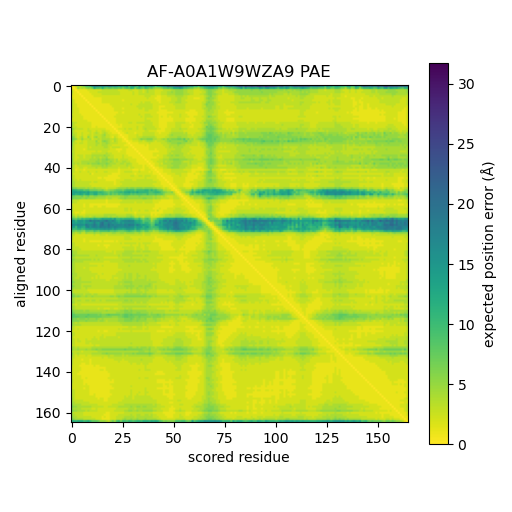59 1.00 96.50 162 ASN A CA 1
ATOM 1340 C C . ASN A 1 162 ? 11.265 -6.316 -2.965 1.00 96.50 162 ASN A C 1
ATOM 1342 O O . ASN A 1 162 ? 10.999 -5.414 -2.165 1.00 96.50 162 ASN A O 1
ATOM 1346 N N . ILE A 1 163 ? 10.817 -7.563 -2.819 1.00 95.94 163 ILE A N 1
ATOM 1347 C CA . ILE A 1 163 ? 9.987 -8.055 -1.710 1.00 95.94 163 ILE A CA 1
ATOM 1348 C C . ILE A 1 163 ? 10.469 -9.460 -1.296 1.00 95.94 163 ILE A C 1
ATOM 1350 O O . ILE A 1 163 ? 11.083 -10.137 -2.118 1.00 95.94 163 ILE A O 1
ATOM 1354 N N . PRO A 1 164 ? 10.196 -9.936 -0.063 1.00 96.06 164 PRO A N 1
ATOM 1355 C CA . PRO A 1 164 ? 10.646 -11.255 0.400 1.00 96.06 164 PRO A CA 1
ATOM 1356 C C . PRO A 1 164 ? 10.189 -12.395 -0.519 1.00 96.06 164 PRO A C 1
ATOM 1358 O O . PRO A 1 164 ? 9.076 -12.330 -1.043 1.00 96.06 164 PRO A O 1
ATOM 1361 N N . HIS A 1 165 ? 11.009 -13.431 -0.708 1.00 81.38 165 HIS A N 1
ATOM 1362 C CA . HIS A 1 165 ? 10.666 -14.601 -1.527 1.00 81.38 165 HIS A CA 1
ATOM 1363 C C . HIS A 1 165 ? 9.875 -15.649 -0.748 1.00 81.38 165 HIS A C 1
ATOM 1365 O O . HIS A 1 165 ? 10.265 -15.950 0.401 1.00 81.38 165 HIS A O 1
#

Radius of gyration: 15.1 Å; Cα contacts (8 Å, |Δi|>4): 296; chains: 1; bounding box: 37×31×38 Å

Foldseek 3Di:
DDQLLLCLLQQVLCCQLFNAFPFLGRPPQVRQVVCCVVVVWRKTKHWPQFDDDQWIKIWMWTFHCDCPPHRFTKTKIKIKDFPRGPCQVVCVVLCVVVVVLQPVAPQWDWDDDPGTIMTMRIDGLVVQVPPPDSSVVSSVVVSVVSVSVSVSCVVCCVRVTPGDD

Mean predicted aligned error: 3.45 Å